Protein AF-A0A317JUJ4-F1 (afdb_monomer_lite)

Organism: NCBI:txid1450148

Sequence (110 aa):
MSGAADARNEGHGLVGVADAGAFLARLVRLDPAAVVRLRPVPGAGRTALWARLPWGVLVVRTVAGEAPGDVTVAAAELLAELEADGGALPRRRDDRWRWPLPPVSSRAVE

Radius of gyration: 14.42 Å; chains: 1; bounding box: 56×32×26 Å

Foldseek 3Di:
DDDPPDPPWDFQFFPQLVQLLVVLVVQCVQPVQWKWWWAFDPPPQKTWTWTAGPVGDIDIDIGHTGGPHGFMDRSNVVNVCSVVVHGTDHDTDVVPDDDDDDDPDDDDDD

Structure (mmCIF, N/CA/C/O backbone):
data_AF-A0A317JUJ4-F1
#
_entry.id   AF-A0A317JUJ4-F1
#
loop_
_atom_site.group_PDB
_atom_site.id
_atom_site.type_symbol
_atom_site.label_atom_id
_atom_site.label_alt_id
_atom_site.label_comp_id
_atom_site.label_asym_id
_atom_site.label_entity_id
_atom_site.label_seq_id
_atom_site.pdbx_PDB_ins_code
_atom_site.Cartn_x
_atom_site.Cartn_y
_atom_site.Cartn_z
_atom_site.occupancy
_atom_site.B_iso_or_equiv
_atom_site.auth_seq_id
_atom_site.auth_comp_id
_atom_site.auth_asym_id
_atom_site.auth_atom_id
_atom_site.pdbx_PDB_model_num
ATOM 1 N N . MET A 1 1 ? 32.773 -15.867 1.753 1.00 45.84 1 MET A N 1
ATOM 2 C CA . MET A 1 1 ? 32.157 -14.943 2.731 1.00 45.84 1 MET A CA 1
ATOM 3 C C . MET A 1 1 ? 32.325 -13.509 2.249 1.00 45.84 1 MET A C 1
ATOM 5 O O . MET A 1 1 ? 33.306 -12.871 2.594 1.00 45.84 1 MET A O 1
ATOM 9 N N . SER A 1 2 ? 31.408 -13.021 1.415 1.00 49.66 2 SER A N 1
ATOM 10 C CA . SER A 1 2 ? 31.160 -11.586 1.228 1.00 49.66 2 SER A CA 1
ATOM 11 C C . SER A 1 2 ? 29.847 -11.450 0.463 1.00 49.66 2 SER A C 1
ATOM 13 O O . SER A 1 2 ? 29.731 -11.960 -0.645 1.00 49.66 2 SER A O 1
ATOM 15 N N . GLY A 1 3 ? 28.836 -10.868 1.100 1.00 33.88 3 GLY A N 1
ATOM 16 C CA . GLY A 1 3 ? 27.489 -10.718 0.542 1.00 33.88 3 GLY A CA 1
ATOM 17 C C . GLY A 1 3 ? 26.580 -9.883 1.443 1.00 33.88 3 GLY A C 1
ATOM 18 O O . GLY A 1 3 ? 25.386 -10.127 1.516 1.00 33.88 3 GLY A O 1
ATOM 19 N N . ALA A 1 4 ? 27.151 -8.932 2.189 1.00 40.59 4 ALA A N 1
ATOM 20 C CA . ALA A 1 4 ? 26.429 -8.091 3.149 1.00 40.59 4 ALA A CA 1
ATOM 21 C C . ALA A 1 4 ? 26.149 -6.672 2.606 1.00 40.59 4 ALA A C 1
ATOM 23 O O . ALA A 1 4 ? 26.033 -5.722 3.384 1.00 40.59 4 ALA A O 1
ATOM 24 N N . ALA A 1 5 ? 26.078 -6.511 1.279 1.00 41.78 5 ALA A N 1
ATOM 25 C CA . ALA A 1 5 ? 26.057 -5.197 0.632 1.00 41.78 5 ALA A CA 1
ATOM 26 C C . ALA A 1 5 ? 24.829 -4.877 -0.246 1.00 41.78 5 ALA A C 1
ATOM 28 O O . ALA A 1 5 ? 24.815 -3.781 -0.786 1.00 41.78 5 ALA A O 1
ATOM 29 N N . ASP A 1 6 ? 23.792 -5.725 -0.332 1.00 40.12 6 ASP A N 1
ATOM 30 C CA . ASP A 1 6 ? 22.660 -5.468 -1.259 1.00 40.12 6 ASP A CA 1
ATOM 31 C C . ASP A 1 6 ? 21.295 -5.202 -0.591 1.00 40.12 6 ASP A C 1
ATOM 33 O O . ASP A 1 6 ? 20.339 -4.781 -1.223 1.00 40.12 6 ASP A O 1
ATOM 37 N N . ALA A 1 7 ? 21.182 -5.352 0.732 1.00 43.62 7 ALA A N 1
ATOM 38 C CA . ALA A 1 7 ? 19.897 -5.204 1.429 1.00 43.62 7 ALA A CA 1
ATOM 39 C C . ALA A 1 7 ? 19.472 -3.741 1.704 1.00 43.62 7 ALA A C 1
ATOM 41 O O . ALA A 1 7 ? 18.546 -3.514 2.485 1.00 43.62 7 ALA A O 1
ATOM 42 N N . ARG A 1 8 ? 20.184 -2.733 1.173 1.00 47.12 8 ARG A N 1
ATOM 43 C CA . ARG A 1 8 ? 20.107 -1.348 1.684 1.00 47.12 8 ARG A CA 1
ATOM 44 C C . ARG A 1 8 ? 19.328 -0.337 0.849 1.00 47.12 8 ARG A C 1
ATOM 46 O O . ARG A 1 8 ? 19.128 0.752 1.375 1.00 47.12 8 ARG A O 1
ATOM 53 N N . ASN A 1 9 ? 18.850 -0.649 -0.357 1.00 53.66 9 ASN A N 1
ATOM 54 C CA . ASN A 1 9 ? 17.864 0.217 -1.021 1.00 53.66 9 ASN A CA 1
ATOM 55 C C . ASN A 1 9 ? 17.189 -0.459 -2.226 1.00 53.66 9 ASN A C 1
ATOM 57 O O . ASN A 1 9 ? 17.302 0.006 -3.357 1.00 53.66 9 ASN A O 1
ATOM 61 N N . GLU A 1 10 ? 16.501 -1.578 -2.012 1.00 73.44 10 GLU A N 1
ATOM 62 C CA . GLU A 1 10 ? 15.560 -2.042 -3.033 1.00 73.44 10 GLU A CA 1
ATOM 63 C C . GLU A 1 10 ? 14.422 -1.020 -3.109 1.00 73.44 10 GLU A C 1
ATOM 65 O O . GLU A 1 10 ? 13.770 -0.742 -2.103 1.00 73.44 10 GLU A O 1
ATOM 70 N N . GLY A 1 11 ? 14.229 -0.409 -4.278 1.00 91.62 11 GLY A N 1
ATOM 71 C CA . GLY A 1 11 ? 13.171 0.572 -4.485 1.00 91.62 11 GLY A CA 1
ATOM 72 C C . GLY A 1 11 ? 11.772 -0.028 -4.340 1.00 91.62 11 GLY A C 1
ATOM 73 O O . GLY A 1 11 ? 11.595 -1.245 -4.319 1.00 91.62 11 GLY A O 1
ATOM 74 N N . HIS A 1 12 ? 10.740 0.812 -4.268 1.00 96.38 12 HIS A N 1
ATOM 75 C CA . HIS A 1 12 ? 9.365 0.323 -4.097 1.00 96.38 12 HIS A CA 1
ATOM 76 C C . HIS A 1 12 ? 8.821 -0.432 -5.331 1.00 96.38 12 HIS A C 1
ATOM 78 O O . HIS A 1 12 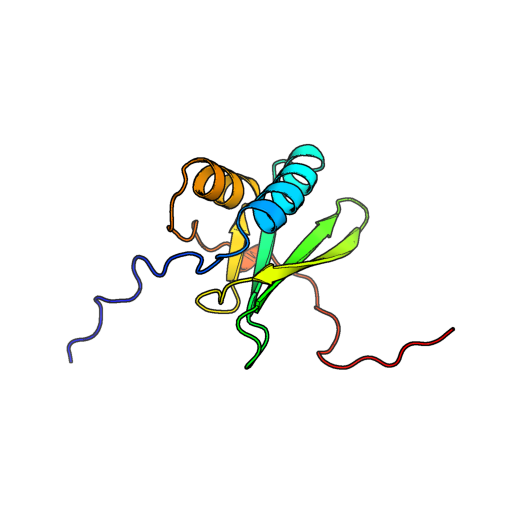? 7.810 -1.125 -5.218 1.00 96.38 12 HIS A O 1
ATOM 84 N N . GLY A 1 13 ? 9.453 -0.293 -6.505 1.00 96.62 13 GLY A N 1
ATOM 85 C CA . GLY A 1 13 ? 9.161 -1.074 -7.720 1.00 96.62 13 GLY A CA 1
ATOM 86 C C . GLY A 1 13 ? 7.812 -0.784 -8.395 1.00 96.62 13 GLY A C 1
ATOM 87 O O . GLY A 1 13 ? 7.423 -1.464 -9.343 1.00 96.62 13 GLY A O 1
ATOM 88 N N . LEU A 1 14 ? 7.083 0.232 -7.928 1.00 97.81 14 LEU A N 1
ATOM 89 C CA . LEU A 1 14 ? 5.776 0.620 -8.466 1.00 97.81 14 LEU A CA 1
ATOM 90 C C . LEU A 1 14 ? 5.963 1.503 -9.700 1.00 97.81 14 LEU A C 1
ATOM 92 O O . LEU A 1 14 ? 6.669 2.502 -9.646 1.00 97.81 14 LEU A O 1
ATOM 96 N N . VAL A 1 15 ? 5.270 1.166 -10.784 1.00 97.31 15 VAL A N 1
ATOM 97 C CA . VAL A 1 15 ? 5.254 1.948 -12.034 1.00 97.31 15 VAL A CA 1
ATOM 98 C C . VAL A 1 15 ? 3.893 2.626 -12.230 1.00 97.31 15 VAL A C 1
ATOM 100 O O . VAL A 1 15 ? 3.779 3.660 -12.880 1.00 97.31 15 VAL A O 1
ATOM 103 N N . GLY A 1 16 ? 2.833 2.088 -11.614 1.00 96.31 16 GLY A N 1
ATOM 104 C CA . GLY A 1 16 ? 1.497 2.689 -11.587 1.00 96.31 16 GLY A CA 1
ATOM 105 C C . GLY A 1 16 ? 1.372 3.828 -10.572 1.00 96.31 16 GLY A C 1
ATOM 106 O O . GLY A 1 16 ? 0.492 3.762 -9.714 1.00 96.31 16 GLY A O 1
ATOM 107 N N . VAL A 1 17 ? 2.250 4.835 -10.653 1.00 97.00 17 VAL A N 1
ATOM 108 C CA . VAL A 1 17 ? 2.404 5.915 -9.656 1.00 97.00 17 VAL A CA 1
ATOM 109 C C . VAL A 1 17 ? 1.101 6.680 -9.428 1.00 97.00 17 VAL A C 1
ATOM 111 O O . VAL A 1 17 ? 0.696 6.848 -8.284 1.00 97.00 17 VAL A O 1
ATOM 114 N N . ALA A 1 18 ? 0.384 7.063 -10.490 1.00 97.69 18 ALA A N 1
ATOM 115 C CA . ALA A 1 18 ? -0.875 7.803 -10.361 1.00 97.69 18 ALA A CA 1
ATOM 116 C C . ALA A 1 18 ? -1.950 7.017 -9.581 1.00 97.69 18 ALA A C 1
ATOM 118 O O . ALA A 1 18 ? -2.592 7.550 -8.675 1.00 97.69 18 ALA A O 1
ATOM 119 N N . ASP A 1 19 ? -2.112 5.727 -9.888 1.00 98.12 19 ASP A N 1
ATOM 120 C CA . ASP A 1 19 ? -3.062 4.848 -9.200 1.00 98.12 19 ASP A CA 1
ATOM 121 C C . ASP A 1 19 ? -2.658 4.608 -7.738 1.00 98.12 19 ASP A C 1
ATOM 123 O O . ASP A 1 19 ? -3.508 4.632 -6.842 1.00 98.12 19 ASP A O 1
ATOM 127 N N . ALA A 1 20 ? -1.364 4.371 -7.497 1.00 98.50 20 ALA A N 1
ATOM 128 C CA . ALA A 1 20 ? -0.819 4.151 -6.163 1.00 98.50 20 ALA A CA 1
ATOM 129 C C . ALA A 1 20 ? -0.946 5.414 -5.300 1.00 98.50 20 ALA A C 1
ATOM 131 O O . ALA A 1 20 ? -1.513 5.348 -4.211 1.00 98.50 20 ALA A O 1
ATOM 132 N N . GLY A 1 21 ? -0.516 6.569 -5.810 1.00 98.62 21 GLY A N 1
ATOM 133 C CA . GLY A 1 21 ? -0.613 7.860 -5.134 1.00 98.62 21 GLY A CA 1
ATOM 134 C C . GLY A 1 21 ? -2.056 8.216 -4.794 1.00 98.62 21 GLY A C 1
ATOM 135 O O . GLY A 1 21 ? -2.364 8.536 -3.648 1.00 98.62 21 GLY A O 1
ATOM 136 N N . ALA A 1 22 ? -2.992 8.037 -5.731 1.00 98.75 22 ALA A N 1
ATOM 137 C CA . ALA A 1 22 ? -4.401 8.307 -5.467 1.00 98.75 22 ALA A CA 1
ATOM 138 C C . ALA A 1 22 ? -4.982 7.386 -4.371 1.00 98.75 22 ALA A C 1
ATOM 140 O O . ALA A 1 22 ? -5.831 7.812 -3.580 1.00 98.75 22 ALA A O 1
ATOM 141 N N . PHE A 1 23 ? -4.571 6.117 -4.313 1.00 98.75 23 PHE A N 1
ATOM 142 C CA . PHE A 1 23 ? -4.972 5.199 -3.243 1.00 98.75 23 PHE A CA 1
ATOM 143 C C . PHE A 1 23 ? -4.371 5.612 -1.891 1.00 98.75 23 PHE A C 1
ATOM 145 O O . PHE A 1 23 ? -5.109 5.756 -0.914 1.00 98.75 23 PHE A O 1
ATOM 152 N N . LEU A 1 24 ? -3.065 5.877 -1.844 1.00 98.81 24 LEU A N 1
ATOM 153 C CA . LEU A 1 24 ? -2.347 6.262 -0.627 1.00 98.81 24 LEU A CA 1
ATOM 154 C C . LEU A 1 24 ? -2.834 7.603 -0.069 1.00 98.81 24 LEU A C 1
ATOM 156 O O . LEU A 1 24 ? -3.097 7.693 1.125 1.00 98.81 24 LEU A O 1
ATOM 160 N N . ALA A 1 25 ? -3.073 8.604 -0.917 1.00 98.75 25 ALA A N 1
ATOM 161 C CA . ALA A 1 25 ? -3.626 9.895 -0.506 1.00 98.75 25 ALA A CA 1
ATOM 162 C C . ALA A 1 25 ? -4.993 9.750 0.183 1.00 98.75 25 ALA A C 1
ATOM 164 O O . ALA A 1 25 ? -5.290 10.444 1.157 1.00 98.75 25 ALA A O 1
ATOM 165 N N . ARG A 1 26 ? -5.834 8.813 -0.280 1.00 98.56 26 ARG A N 1
ATOM 166 C CA . ARG A 1 26 ? -7.115 8.509 0.379 1.00 98.56 26 ARG A CA 1
ATOM 167 C C . ARG A 1 26 ? -6.915 7.831 1.731 1.00 98.56 26 ARG A C 1
ATOM 169 O O . ARG A 1 26 ? -7.636 8.176 2.663 1.00 98.56 26 ARG A O 1
ATOM 176 N N . LEU A 1 27 ? -5.957 6.908 1.843 1.00 98.38 27 LEU A N 1
ATOM 177 C CA . LEU A 1 27 ? -5.625 6.265 3.118 1.00 98.38 27 LEU A CA 1
ATOM 178 C C . LEU A 1 27 ? -5.098 7.280 4.134 1.00 98.38 27 LEU A C 1
ATOM 180 O O . LEU A 1 27 ? -5.638 7.356 5.229 1.00 98.38 27 LEU A O 1
ATOM 184 N N . VAL A 1 28 ? -4.114 8.096 3.751 1.00 98.50 28 VAL A N 1
ATOM 185 C CA . VAL A 1 28 ? -3.475 9.095 4.623 1.00 98.50 28 VAL A CA 1
ATOM 186 C C . VAL A 1 28 ? -4.473 10.151 5.091 1.00 98.50 28 VAL A C 1
ATOM 188 O O . VAL A 1 28 ? -4.455 10.546 6.253 1.00 98.50 28 VAL A O 1
ATOM 191 N N . ARG A 1 29 ? -5.391 10.580 4.214 1.00 98.25 29 ARG A N 1
ATOM 192 C CA . ARG A 1 29 ? -6.463 11.511 4.591 1.00 98.25 29 ARG A CA 1
ATOM 193 C C . ARG A 1 29 ? -7.445 10.911 5.599 1.00 98.25 29 ARG A C 1
ATOM 195 O O . ARG A 1 29 ? -8.053 11.659 6.357 1.00 98.25 29 ARG A O 1
ATOM 202 N N . LEU A 1 30 ? -7.641 9.594 5.575 1.00 97.44 30 LEU A N 1
ATOM 203 C CA . LEU A 1 30 ? -8.520 8.904 6.514 1.00 97.44 30 LEU A CA 1
ATOM 204 C C . LEU A 1 30 ? -7.822 8.614 7.849 1.00 97.44 30 LEU A C 1
ATOM 206 O O . LEU A 1 30 ? -8.426 8.773 8.905 1.00 97.44 30 LEU A O 1
ATOM 210 N N . ASP A 1 31 ? -6.570 8.171 7.781 1.00 97.00 31 ASP A N 1
ATOM 211 C CA . ASP A 1 31 ? -5.714 7.853 8.916 1.00 97.00 31 ASP A CA 1
ATOM 212 C C . ASP A 1 31 ? -4.247 8.162 8.552 1.00 97.00 31 ASP A C 1
ATOM 214 O O . ASP A 1 31 ? -3.619 7.402 7.805 1.00 97.00 31 ASP A O 1
ATOM 218 N N . PRO A 1 32 ? -3.663 9.247 9.096 1.00 96.69 32 PRO A N 1
ATOM 219 C CA . PRO A 1 32 ? -2.264 9.597 8.853 1.00 96.69 32 PRO A CA 1
ATOM 220 C C . PRO A 1 32 ? -1.262 8.535 9.329 1.00 96.69 32 PRO A C 1
ATOM 222 O O . PRO A 1 32 ? -0.126 8.508 8.855 1.00 96.69 32 PRO A O 1
ATOM 225 N N . ALA A 1 33 ? -1.659 7.660 10.259 1.00 96.19 33 ALA A N 1
ATOM 226 C CA . ALA A 1 33 ? -0.828 6.575 10.774 1.00 96.19 33 ALA A CA 1
ATOM 227 C C . ALA A 1 33 ? -0.995 5.259 9.992 1.00 96.19 33 ALA A C 1
ATOM 229 O O . ALA A 1 33 ? -0.366 4.256 10.356 1.00 96.19 33 ALA A O 1
ATOM 230 N N . ALA A 1 34 ? -1.805 5.249 8.926 1.00 97.31 34 ALA A N 1
ATOM 231 C CA . ALA A 1 34 ? -2.075 4.057 8.137 1.00 97.31 34 ALA A CA 1
ATOM 232 C C . ALA A 1 34 ? -0.786 3.416 7.602 1.00 97.31 34 ALA A C 1
ATOM 234 O O . ALA A 1 34 ? 0.127 4.078 7.096 1.00 97.31 34 ALA A O 1
ATOM 235 N N . VAL A 1 35 ? -0.743 2.088 7.668 1.00 98.19 35 VAL A N 1
ATOM 236 C CA . VAL A 1 35 ? 0.265 1.275 6.988 1.00 98.19 35 VAL A CA 1
ATOM 237 C C . VAL A 1 35 ? -0.327 0.650 5.734 1.00 98.19 35 VAL A C 1
ATOM 239 O O . VAL A 1 35 ? -1.516 0.325 5.686 1.00 98.19 35 VAL A O 1
ATOM 242 N N . VAL A 1 36 ? 0.520 0.459 4.729 1.00 98.31 36 VAL A N 1
ATOM 243 C CA . VAL A 1 36 ? 0.179 -0.233 3.488 1.00 98.31 36 VAL A CA 1
ATOM 244 C C . VAL A 1 36 ? 1.128 -1.408 3.305 1.00 98.31 36 VAL A C 1
ATOM 246 O O . VAL A 1 36 ? 2.341 -1.270 3.459 1.00 98.31 36 VAL A O 1
ATOM 249 N N . ARG A 1 37 ? 0.566 -2.575 2.999 1.00 98.25 37 ARG A N 1
ATOM 250 C CA . ARG A 1 37 ? 1.313 -3.792 2.691 1.00 98.25 37 ARG A CA 1
ATOM 251 C C . ARG A 1 37 ? 1.341 -3.997 1.183 1.00 98.25 37 ARG A C 1
ATOM 253 O O . ARG A 1 37 ? 0.295 -4.173 0.560 1.00 98.25 37 ARG A O 1
ATOM 260 N N . LEU A 1 38 ? 2.532 -3.950 0.609 1.00 98.00 38 LEU A N 1
ATOM 261 C CA . LEU A 1 38 ? 2.813 -4.230 -0.790 1.00 98.00 38 LEU A CA 1
ATOM 262 C C . LEU A 1 38 ? 3.011 -5.735 -0.919 1.00 98.00 38 LEU A C 1
ATOM 264 O O . LEU A 1 38 ? 3.828 -6.313 -0.208 1.00 98.00 38 LEU A O 1
ATOM 268 N N . ARG A 1 39 ? 2.269 -6.370 -1.823 1.00 96.44 39 ARG A N 1
ATOM 269 C CA . ARG A 1 39 ? 2.424 -7.793 -2.124 1.00 96.44 39 ARG A CA 1
ATOM 270 C C . ARG A 1 39 ? 2.479 -8.004 -3.638 1.00 96.44 39 ARG A C 1
ATOM 272 O O . ARG A 1 39 ? 1.467 -7.749 -4.299 1.00 96.44 39 ARG A O 1
ATOM 279 N N . PRO A 1 40 ? 3.610 -8.468 -4.195 1.00 96.12 40 PRO A N 1
ATOM 280 C CA . PRO A 1 40 ? 3.705 -8.831 -5.602 1.00 96.12 40 PRO A CA 1
ATOM 281 C C . PRO A 1 40 ? 2.644 -9.862 -5.984 1.00 96.12 40 PRO A C 1
ATOM 283 O O . PRO A 1 40 ? 2.341 -10.779 -5.213 1.00 96.12 40 PRO A O 1
ATOM 286 N N . VAL A 1 41 ? 2.074 -9.705 -7.175 1.00 94.62 41 VAL A N 1
ATOM 287 C CA . VAL A 1 41 ? 1.182 -10.688 -7.790 1.00 94.62 41 VAL A CA 1
ATOM 288 C C . VAL A 1 41 ? 2.038 -11.559 -8.717 1.00 94.62 41 VAL A C 1
ATOM 290 O O . VAL A 1 41 ? 2.505 -11.049 -9.740 1.00 94.62 41 VAL A O 1
ATOM 293 N N . PRO A 1 42 ? 2.269 -12.844 -8.381 1.00 91.00 42 PRO A N 1
ATOM 294 C CA . PRO A 1 42 ? 3.208 -13.691 -9.113 1.00 91.00 42 PRO A CA 1
ATOM 295 C C . PRO A 1 42 ? 2.925 -13.735 -10.618 1.00 91.00 42 PRO A C 1
ATOM 297 O O . PRO A 1 42 ? 1.798 -14.004 -11.033 1.00 91.00 42 PRO A O 1
ATOM 300 N N . GLY A 1 43 ? 3.953 -13.461 -11.427 1.00 91.44 43 GLY A N 1
ATOM 301 C CA . GLY A 1 43 ? 3.889 -13.530 -12.892 1.00 91.44 43 GLY A CA 1
ATOM 302 C C . GLY A 1 43 ? 3.056 -12.437 -13.571 1.00 91.44 43 GLY A C 1
ATOM 303 O O . GLY A 1 43 ? 2.890 -12.485 -14.786 1.00 91.44 43 GLY A O 1
ATOM 304 N N . ALA A 1 44 ? 2.530 -11.460 -12.824 1.00 93.69 44 ALA A N 1
ATOM 305 C CA . ALA A 1 44 ? 1.641 -10.438 -13.377 1.00 93.69 44 ALA A CA 1
ATOM 306 C C . ALA A 1 44 ? 2.314 -9.074 -13.609 1.00 93.69 44 ALA A C 1
ATOM 308 O O . ALA A 1 44 ? 1.711 -8.219 -14.255 1.00 93.69 44 ALA A O 1
ATOM 309 N N . GLY A 1 45 ? 3.510 -8.822 -13.058 1.00 96.31 45 GLY A N 1
ATOM 310 C CA . GLY A 1 45 ? 4.123 -7.483 -13.080 1.00 96.31 45 GLY A CA 1
ATOM 311 C C . GLY A 1 45 ? 3.258 -6.429 -12.369 1.00 96.31 45 GLY A C 1
ATOM 312 O O . GLY A 1 45 ? 3.181 -5.266 -12.779 1.00 96.31 45 GLY A O 1
ATOM 313 N N . ARG A 1 46 ? 2.521 -6.864 -11.341 1.00 97.69 46 ARG A N 1
ATOM 314 C CA . ARG A 1 46 ? 1.593 -6.048 -10.553 1.00 97.69 46 ARG A CA 1
ATOM 315 C C . ARG A 1 46 ? 1.880 -6.223 -9.070 1.00 97.69 46 ARG A C 1
ATOM 317 O O . ARG A 1 46 ? 2.288 -7.295 -8.631 1.00 97.69 46 ARG A O 1
ATOM 324 N N . THR A 1 47 ? 1.526 -5.210 -8.291 1.00 98.12 47 THR A N 1
ATOM 325 C CA . THR A 1 47 ? 1.585 -5.244 -6.828 1.00 98.12 47 THR A CA 1
ATOM 326 C C . THR A 1 47 ? 0.209 -4.935 -6.261 1.00 98.12 47 THR A C 1
ATOM 328 O O . THR A 1 47 ? -0.425 -3.950 -6.643 1.00 98.12 47 THR A O 1
ATOM 331 N N . ALA A 1 48 ? -0.264 -5.775 -5.345 1.00 97.69 48 ALA A N 1
ATOM 332 C CA . ALA A 1 48 ? -1.451 -5.510 -4.547 1.00 97.69 48 ALA A CA 1
ATOM 333 C C . ALA A 1 48 ? -1.070 -4.666 -3.323 1.00 97.69 48 ALA A C 1
ATOM 335 O O . ALA A 1 48 ? -0.231 -5.075 -2.521 1.00 97.69 48 ALA A O 1
ATOM 336 N N . LEU A 1 49 ? -1.696 -3.499 -3.184 1.00 98.38 49 LEU A N 1
ATOM 337 C CA . LEU A 1 49 ? -1.558 -2.601 -2.042 1.00 98.38 49 LEU A CA 1
ATOM 338 C C . LEU A 1 49 ? -2.707 -2.859 -1.072 1.00 98.38 49 LEU A C 1
ATOM 340 O O . LEU A 1 49 ? -3.852 -2.515 -1.368 1.00 98.38 49 LEU A O 1
ATOM 344 N N . TRP A 1 50 ? -2.407 -3.469 0.068 1.00 98.12 50 TRP A N 1
ATOM 345 C CA . TRP A 1 50 ? -3.379 -3.802 1.104 1.00 98.12 50 TRP A CA 1
ATOM 346 C C . TRP A 1 50 ? -3.333 -2.789 2.239 1.00 98.12 50 TRP A C 1
ATOM 348 O O . TRP A 1 50 ? -2.260 -2.446 2.732 1.00 98.12 50 TRP A O 1
ATOM 358 N N . ALA A 1 51 ? -4.500 -2.360 2.705 1.00 97.69 51 ALA A N 1
ATOM 359 C CA . ALA A 1 51 ? -4.626 -1.534 3.898 1.00 97.69 51 ALA A CA 1
ATOM 360 C C . ALA A 1 51 ? -5.863 -1.935 4.697 1.00 97.69 51 ALA A C 1
ATOM 362 O O . ALA A 1 51 ? -6.841 -2.441 4.145 1.00 97.69 51 ALA A O 1
ATOM 363 N N . ARG A 1 52 ? -5.833 -1.691 6.006 1.00 95.69 52 ARG A N 1
ATOM 364 C CA . ARG A 1 52 ? -7.005 -1.839 6.869 1.00 95.69 52 ARG A CA 1
ATOM 365 C C . ARG A 1 52 ? -7.466 -0.460 7.312 1.00 95.69 52 ARG A C 1
ATOM 367 O O . ARG A 1 52 ? -6.668 0.317 7.822 1.00 95.69 52 ARG A O 1
ATOM 374 N N . LEU A 1 53 ? -8.749 -0.184 7.140 1.00 94.31 53 LEU A N 1
ATOM 375 C CA . LEU A 1 53 ? -9.367 1.061 7.579 1.00 94.31 53 LEU A CA 1
ATOM 376 C C . LEU A 1 53 ? -9.611 1.039 9.103 1.00 94.31 53 LEU A C 1
ATOM 378 O O . LEU A 1 53 ? -9.691 -0.052 9.685 1.00 94.31 53 LEU A O 1
ATOM 382 N N . PRO A 1 54 ? -9.795 2.205 9.755 1.00 91.94 54 PRO A N 1
ATOM 383 C CA . PRO A 1 54 ? -9.970 2.291 11.211 1.00 91.94 54 PRO A CA 1
ATOM 384 C C . PRO A 1 54 ? -11.139 1.464 11.767 1.00 91.94 54 PRO A C 1
ATOM 386 O O . PRO A 1 54 ? -11.055 0.921 12.864 1.00 91.94 54 PRO A O 1
ATOM 389 N N . TRP A 1 55 ? -12.208 1.290 10.987 1.00 93.19 55 TRP A N 1
ATOM 390 C CA . TRP A 1 55 ? -13.378 0.470 11.342 1.00 93.19 55 TRP A CA 1
ATOM 391 C C . TRP A 1 55 ? -13.249 -1.008 10.944 1.00 93.19 55 TRP A C 1
ATOM 393 O O . TRP A 1 55 ? -14.219 -1.760 10.965 1.00 93.19 55 TRP A O 1
ATOM 403 N N . GLY A 1 56 ? -12.054 -1.454 10.567 1.00 91.00 56 GLY A N 1
ATOM 404 C CA . GLY A 1 56 ? -11.744 -2.869 10.414 1.00 91.00 56 GLY A CA 1
ATOM 405 C C . GLY A 1 56 ? -11.989 -3.489 9.042 1.00 91.00 56 GLY A C 1
ATOM 406 O O . GLY A 1 56 ? -11.817 -4.698 8.891 1.00 91.00 56 GLY A O 1
ATOM 407 N N . VAL A 1 57 ? -12.320 -2.677 8.040 1.00 93.88 57 VAL A N 1
ATOM 408 C CA . VAL A 1 57 ? -12.457 -3.117 6.645 1.00 93.88 57 VAL A CA 1
ATOM 409 C C . VAL A 1 57 ? -11.084 -3.250 5.995 1.00 93.88 57 VAL A C 1
ATOM 411 O O . VAL A 1 57 ? -10.240 -2.367 6.130 1.00 93.88 57 VAL A O 1
ATOM 414 N N . LEU A 1 58 ? -10.869 -4.351 5.276 1.00 94.88 58 LEU A N 1
ATOM 415 C CA . LEU A 1 58 ? -9.685 -4.563 4.451 1.00 94.88 58 LEU A CA 1
ATOM 416 C C . LEU A 1 58 ? -9.958 -4.051 3.032 1.00 94.88 58 LEU A C 1
ATOM 418 O O . LEU A 1 58 ? -10.958 -4.423 2.422 1.00 94.88 58 LEU A O 1
ATOM 422 N N . VAL A 1 59 ? -9.065 -3.216 2.511 1.00 96.25 59 VAL A N 1
ATOM 423 C CA . VAL A 1 59 ? -9.129 -2.686 1.146 1.00 96.25 59 VAL A CA 1
ATOM 424 C C . VAL A 1 59 ? -7.874 -3.064 0.376 1.00 96.25 59 VAL A C 1
ATOM 426 O O . VAL A 1 59 ? -6.791 -3.190 0.954 1.00 96.25 59 VAL A O 1
ATOM 429 N N . VAL A 1 60 ? -8.025 -3.230 -0.936 1.00 96.88 60 VAL A N 1
ATOM 430 C CA . VAL A 1 60 ? -6.922 -3.543 -1.841 1.00 96.88 60 VAL A CA 1
ATOM 431 C C . VAL A 1 60 ? -7.003 -2.718 -3.114 1.00 96.88 60 VAL A C 1
ATOM 433 O O . VAL A 1 60 ? -8.082 -2.530 -3.679 1.00 96.88 60 VAL A O 1
ATOM 436 N N . ARG A 1 61 ? -5.846 -2.268 -3.599 1.00 98.06 61 ARG A N 1
ATOM 437 C CA . ARG A 1 61 ? -5.690 -1.768 -4.966 1.00 98.06 61 ARG A CA 1
ATOM 438 C C . ARG A 1 61 ? -4.506 -2.451 -5.636 1.00 98.06 61 ARG A C 1
ATOM 440 O O . ARG A 1 61 ? -3.394 -2.392 -5.130 1.00 98.06 61 ARG A O 1
ATOM 447 N N . THR A 1 62 ? -4.731 -3.060 -6.796 1.00 97.75 62 THR A N 1
ATOM 448 C CA . THR A 1 62 ? -3.656 -3.662 -7.595 1.00 97.75 62 THR A CA 1
ATOM 449 C C . THR A 1 62 ? -3.132 -2.660 -8.615 1.00 97.75 62 THR A C 1
ATOM 451 O O . THR A 1 62 ? -3.881 -2.224 -9.491 1.00 97.75 62 THR A O 1
ATOM 454 N N . VAL A 1 63 ? -1.846 -2.329 -8.545 1.00 98.38 63 VAL A N 1
ATOM 455 C CA . VAL A 1 63 ? -1.171 -1.332 -9.399 1.00 98.38 63 VAL A CA 1
ATOM 456 C C . VAL A 1 63 ? -0.068 -1.971 -10.244 1.00 98.38 63 VAL A C 1
ATOM 458 O O . VAL A 1 63 ? 0.326 -3.108 -9.989 1.00 98.38 63 VAL A O 1
ATOM 461 N N . ALA A 1 64 ? 0.384 -1.268 -11.285 1.00 98.25 64 ALA A N 1
ATOM 462 C CA . ALA A 1 64 ? 1.499 -1.709 -12.124 1.00 98.25 64 ALA A CA 1
ATOM 463 C C . ALA A 1 64 ? 2.838 -1.611 -11.388 1.00 98.25 64 ALA A C 1
ATOM 465 O O . ALA A 1 64 ? 3.043 -0.679 -10.606 1.00 98.25 64 ALA A O 1
ATOM 466 N N . GLY A 1 65 ? 3.749 -2.533 -11.693 1.00 97.25 65 GLY A N 1
ATOM 467 C CA . GLY A 1 65 ? 5.060 -2.624 -11.062 1.00 97.25 65 GLY A CA 1
ATOM 468 C C . GLY A 1 65 ? 5.132 -3.737 -10.022 1.00 97.25 65 GLY A C 1
ATOM 469 O O . GLY A 1 65 ? 4.115 -4.164 -9.464 1.00 97.25 65 GLY A O 1
ATOM 470 N N . GLU A 1 66 ? 6.343 -4.218 -9.786 1.00 96.88 66 GLU A N 1
ATOM 471 C CA . GLU A 1 66 ? 6.642 -5.357 -8.929 1.00 96.88 66 GLU A CA 1
ATOM 472 C C . GLU A 1 66 ? 7.440 -4.880 -7.719 1.00 96.88 66 GLU A C 1
ATOM 474 O O . GLU A 1 66 ? 8.586 -4.453 -7.840 1.00 96.88 66 GLU A O 1
ATOM 479 N N . ALA A 1 67 ? 6.801 -4.906 -6.550 1.00 96.44 67 ALA A N 1
ATOM 480 C CA . ALA A 1 67 ? 7.470 -4.622 -5.292 1.00 96.44 67 ALA A CA 1
ATOM 481 C C . ALA A 1 67 ? 8.585 -5.653 -5.030 1.00 96.44 67 ALA A C 1
ATOM 483 O O . ALA A 1 67 ? 8.457 -6.808 -5.438 1.00 96.44 67 ALA A O 1
ATOM 484 N N . PRO A 1 68 ? 9.637 -5.286 -4.279 1.00 94.31 68 PRO A N 1
ATOM 485 C CA . PRO A 1 68 ? 10.776 -6.175 -4.018 1.00 94.31 68 PRO A CA 1
ATOM 486 C C . PRO A 1 68 ? 10.420 -7.406 -3.171 1.00 94.31 68 PRO A C 1
ATOM 488 O O . PRO A 1 68 ? 11.210 -8.329 -3.000 1.00 94.31 68 PRO A O 1
ATOM 491 N N . GLY A 1 69 ? 9.214 -7.431 -2.615 1.00 94.56 69 GLY A N 1
ATOM 492 C CA . GLY A 1 69 ? 8.685 -8.554 -1.873 1.00 94.56 69 GLY A CA 1
ATOM 493 C C . GLY A 1 69 ? 7.419 -8.165 -1.135 1.00 94.56 69 GLY A C 1
ATOM 494 O O . GLY A 1 69 ? 6.851 -7.093 -1.345 1.00 94.56 69 GLY A O 1
ATOM 495 N N . ASP A 1 70 ? 6.988 -9.057 -0.252 1.00 95.06 70 ASP A N 1
ATOM 496 C CA . ASP A 1 70 ? 5.918 -8.770 0.690 1.00 95.06 70 ASP A CA 1
ATOM 497 C C . ASP A 1 70 ? 6.450 -7.866 1.811 1.00 95.06 70 ASP A C 1
ATOM 499 O O . ASP A 1 70 ? 7.294 -8.289 2.605 1.00 95.06 70 ASP A O 1
ATOM 503 N N . VAL A 1 71 ? 6.017 -6.605 1.825 1.00 97.06 71 VAL A N 1
ATOM 504 C CA . VAL A 1 71 ? 6.548 -5.583 2.732 1.00 97.06 71 VAL A CA 1
ATOM 505 C C . VAL A 1 71 ? 5.473 -4.602 3.169 1.00 97.06 71 VAL A C 1
ATOM 507 O O . VAL A 1 71 ? 4.643 -4.162 2.378 1.00 97.06 71 VAL A O 1
ATOM 510 N N . THR A 1 72 ? 5.507 -4.215 4.436 1.00 98.19 72 THR A N 1
ATOM 511 C CA . THR A 1 72 ? 4.644 -3.181 5.003 1.00 98.19 72 THR A CA 1
ATOM 512 C C . THR A 1 72 ? 5.437 -1.907 5.248 1.00 98.19 72 THR A C 1
ATOM 514 O O . THR A 1 72 ? 6.513 -1.946 5.840 1.00 98.19 72 THR A O 1
ATOM 517 N N . VAL A 1 73 ? 4.892 -0.763 4.842 1.00 98.56 73 VAL A N 1
ATOM 518 C CA . VAL A 1 73 ? 5.478 0.570 5.058 1.00 98.56 73 VAL A CA 1
ATOM 519 C C . VAL A 1 73 ? 4.416 1.554 5.550 1.00 98.56 73 VAL A C 1
ATOM 521 O O . VAL A 1 73 ? 3.219 1.256 5.526 1.00 98.56 73 VAL A O 1
ATOM 524 N N . ALA A 1 74 ? 4.829 2.735 6.015 1.00 98.50 74 ALA A N 1
ATOM 525 C CA . ALA A 1 74 ? 3.879 3.813 6.279 1.00 98.50 74 ALA A CA 1
ATOM 526 C C . ALA A 1 74 ? 3.302 4.347 4.962 1.00 98.50 74 ALA A C 1
ATOM 528 O O . ALA A 1 74 ? 4.050 4.644 4.031 1.00 98.50 74 ALA A O 1
ATOM 529 N N . ALA A 1 75 ? 1.978 4.508 4.896 1.00 98.62 75 ALA A N 1
ATOM 530 C CA . ALA A 1 75 ? 1.317 5.010 3.694 1.00 98.62 75 ALA A CA 1
ATOM 531 C C . ALA A 1 75 ? 1.743 6.450 3.368 1.00 98.62 75 ALA A C 1
ATOM 533 O O . ALA A 1 75 ? 1.945 6.771 2.202 1.00 98.62 75 ALA A O 1
ATOM 534 N N . ALA A 1 76 ? 1.931 7.289 4.393 1.00 98.75 76 ALA A N 1
ATOM 535 C CA . ALA A 1 76 ? 2.372 8.674 4.231 1.00 98.75 76 ALA A CA 1
ATOM 536 C C . ALA A 1 76 ? 3.801 8.787 3.677 1.00 98.75 76 ALA A C 1
ATOM 538 O O . ALA A 1 76 ? 4.050 9.616 2.813 1.00 98.75 76 ALA A O 1
ATOM 539 N N . GLU A 1 77 ? 4.725 7.935 4.133 1.00 98.69 77 GLU A N 1
ATOM 540 C CA . GLU A 1 77 ? 6.109 7.942 3.639 1.00 98.69 77 GLU A CA 1
ATOM 541 C C . GLU A 1 77 ? 6.179 7.457 2.188 1.00 98.69 77 GLU A C 1
ATOM 543 O O . GLU A 1 77 ? 6.880 8.053 1.380 1.00 98.69 77 GLU A O 1
ATOM 548 N N . LEU A 1 78 ? 5.416 6.413 1.835 1.00 98.69 78 LEU A N 1
ATOM 549 C CA . LEU A 1 78 ? 5.359 5.949 0.448 1.00 98.69 78 LEU A CA 1
ATOM 550 C C . LEU A 1 78 ? 4.702 6.986 -0.466 1.00 98.69 78 LEU A C 1
ATOM 552 O O . LEU A 1 78 ? 5.165 7.181 -1.580 1.00 98.69 78 LEU A O 1
ATOM 556 N N . LEU A 1 79 ? 3.640 7.656 -0.007 1.00 98.81 79 LEU A N 1
ATOM 557 C CA . LEU A 1 79 ? 3.003 8.728 -0.770 1.00 98.81 79 LEU A CA 1
ATOM 558 C C . LEU A 1 79 ? 3.978 9.875 -1.043 1.00 98.81 79 LEU A C 1
ATOM 560 O O . LEU A 1 79 ? 4.096 10.281 -2.192 1.00 98.81 79 LEU A O 1
ATOM 564 N N . ALA A 1 80 ? 4.686 10.348 -0.014 1.00 98.62 80 ALA A N 1
ATOM 565 C CA . ALA A 1 80 ? 5.664 11.423 -0.157 1.00 98.62 80 ALA A CA 1
ATOM 566 C C . ALA A 1 80 ? 6.762 11.062 -1.165 1.00 98.62 80 ALA A C 1
ATOM 568 O O . ALA A 1 80 ? 7.165 11.902 -1.963 1.00 98.62 80 ALA A O 1
ATOM 569 N N . GLU A 1 81 ? 7.205 9.803 -1.164 1.00 98.38 81 GLU A N 1
ATOM 570 C CA . GLU A 1 81 ? 8.218 9.348 -2.110 1.00 98.38 81 GLU A CA 1
ATOM 571 C C . GLU A 1 81 ? 7.693 9.294 -3.550 1.00 98.38 81 GLU A C 1
ATOM 573 O O . GLU A 1 81 ? 8.376 9.743 -4.465 1.00 98.38 81 GLU A O 1
ATOM 578 N N . LEU A 1 82 ? 6.453 8.840 -3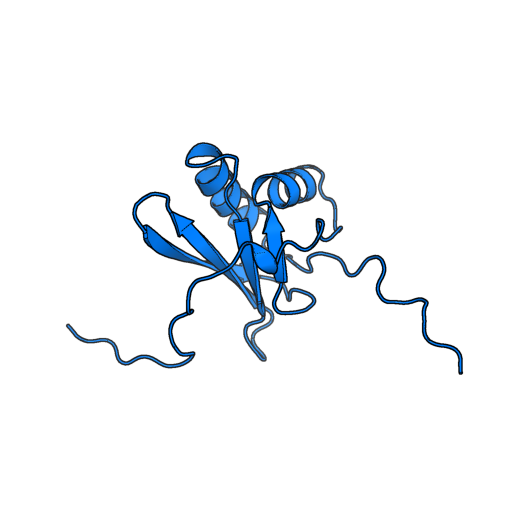.757 1.00 98.12 82 LEU A N 1
ATOM 579 C CA . LEU A 1 82 ? 5.814 8.873 -5.077 1.00 98.12 82 LEU A CA 1
ATOM 580 C C . LEU A 1 82 ? 5.577 10.304 -5.583 1.00 98.12 82 LEU A C 1
ATOM 582 O O . LEU A 1 82 ? 5.711 10.556 -6.775 1.00 98.12 82 LEU A O 1
ATOM 586 N N . GLU A 1 83 ? 5.209 11.235 -4.701 1.00 98.19 83 GLU A N 1
ATOM 587 C CA . GLU A 1 83 ? 5.004 12.652 -5.042 1.00 98.19 83 GLU A CA 1
ATOM 588 C C . GLU A 1 83 ? 6.316 13.376 -5.373 1.00 98.19 83 GLU A C 1
ATOM 590 O O . GLU A 1 83 ? 6.304 14.358 -6.113 1.00 98.19 83 GLU A O 1
ATOM 595 N N . ALA A 1 84 ? 7.441 12.886 -4.850 1.00 97.94 84 ALA A N 1
ATOM 596 C CA . ALA A 1 84 ? 8.778 13.379 -5.160 1.00 97.94 84 ALA A CA 1
ATOM 597 C C . ALA A 1 84 ? 9.388 12.739 -6.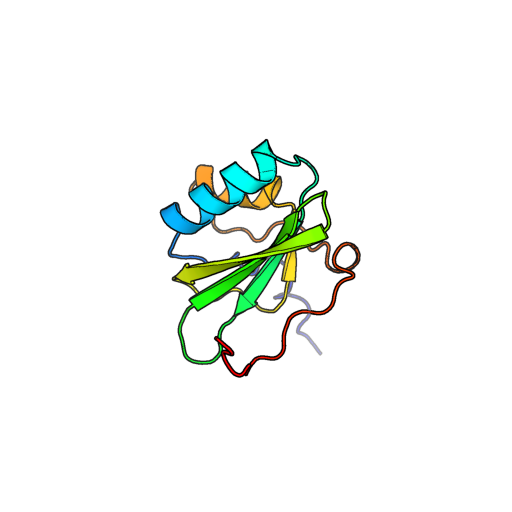424 1.00 97.94 84 ALA A C 1
ATOM 599 O O . ALA A 1 84 ? 10.572 12.952 -6.687 1.00 97.94 84 ALA A O 1
ATOM 600 N N . ASP A 1 85 ? 8.617 11.932 -7.170 1.00 96.62 85 ASP A N 1
ATOM 601 C CA . ASP A 1 85 ? 9.105 11.071 -8.260 1.00 96.62 85 ASP A CA 1
ATOM 602 C C . ASP A 1 85 ? 10.293 10.180 -7.828 1.00 96.62 85 ASP A C 1
ATOM 604 O O . ASP A 1 85 ? 11.167 9.810 -8.619 1.00 96.62 85 ASP A O 1
ATOM 608 N N . GLY A 1 86 ? 10.332 9.847 -6.537 1.00 95.88 86 GLY A N 1
ATOM 609 C CA . GLY A 1 86 ? 11.344 9.016 -5.917 1.00 95.88 86 GLY A CA 1
ATOM 610 C C . GLY A 1 86 ? 11.085 7.530 -6.138 1.00 95.88 86 GLY A C 1
ATOM 611 O O . GLY A 1 86 ? 9.993 7.099 -6.500 1.00 95.88 86 GLY A O 1
ATOM 612 N N . GLY A 1 87 ? 12.132 6.732 -5.934 1.00 95.69 87 GLY A N 1
ATOM 613 C CA . GLY A 1 87 ? 12.094 5.281 -6.114 1.00 95.69 87 GLY A CA 1
ATOM 614 C C . GLY A 1 87 ? 12.309 4.502 -4.824 1.00 95.69 87 GLY A C 1
ATOM 615 O O . GLY A 1 87 ? 12.236 3.272 -4.849 1.00 95.69 87 GLY A O 1
ATOM 616 N N . ALA A 1 88 ? 12.615 5.170 -3.708 1.00 97.06 88 ALA A N 1
ATOM 617 C CA . ALA A 1 88 ? 13.040 4.490 -2.493 1.00 97.06 88 ALA A CA 1
ATOM 618 C C . ALA A 1 88 ? 11.885 3.719 -1.843 1.00 97.06 88 ALA A C 1
ATOM 620 O O . ALA A 1 88 ? 10.734 4.152 -1.828 1.00 97.06 88 ALA A O 1
ATOM 621 N N . LEU A 1 89 ? 12.185 2.559 -1.265 1.00 97.44 89 LEU A N 1
ATOM 622 C CA . LEU A 1 89 ? 11.230 1.893 -0.391 1.00 97.44 89 LEU A CA 1
ATOM 623 C C . LEU A 1 89 ? 11.339 2.508 1.012 1.00 97.44 89 LEU A C 1
ATOM 625 O O . LEU A 1 89 ? 12.425 2.468 1.601 1.00 97.44 89 LEU A O 1
ATOM 629 N N . PRO A 1 90 ? 10.245 3.037 1.594 1.00 97.69 90 PRO A N 1
ATOM 630 C CA . PRO A 1 90 ? 10.284 3.525 2.965 1.00 97.69 90 PRO A CA 1
ATOM 631 C C . PRO A 1 90 ? 10.641 2.425 3.967 1.00 97.69 90 PRO A C 1
ATOM 633 O O . PRO A 1 90 ? 10.592 1.225 3.677 1.00 97.69 90 PRO A O 1
ATOM 636 N N . ARG A 1 91 ? 10.963 2.827 5.200 1.00 96.44 91 ARG A N 1
ATOM 637 C CA . ARG A 1 91 ? 11.356 1.886 6.255 1.00 96.44 91 ARG A CA 1
ATOM 638 C C . ARG A 1 91 ? 10.286 0.805 6.439 1.00 96.44 91 ARG A C 1
ATOM 640 O O . ARG A 1 91 ? 9.121 1.112 6.692 1.00 96.44 91 ARG A O 1
ATOM 647 N N . ARG A 1 92 ? 10.712 -0.462 6.429 1.00 97.00 92 ARG A N 1
ATOM 648 C CA . ARG A 1 92 ? 9.835 -1.606 6.716 1.00 97.00 92 ARG A CA 1
ATOM 649 C C . ARG A 1 92 ? 9.208 -1.495 8.114 1.00 97.00 92 ARG A C 1
ATOM 651 O O . ARG A 1 92 ? 9.870 -1.122 9.090 1.00 97.00 92 ARG A O 1
ATOM 658 N N . ARG A 1 93 ? 7.918 -1.813 8.197 1.00 97.00 93 ARG A N 1
ATOM 659 C CA . ARG A 1 93 ? 7.052 -1.795 9.390 1.00 97.00 93 ARG A CA 1
ATOM 660 C C . ARG A 1 93 ? 6.177 -3.053 9.432 1.00 97.00 93 ARG A C 1
ATOM 662 O O . ARG A 1 93 ? 4.985 -2.982 9.724 1.00 97.00 93 ARG A O 1
ATOM 669 N N . ASP A 1 94 ? 6.757 -4.203 9.091 1.00 95.75 94 ASP A N 1
ATOM 670 C CA . ASP A 1 94 ? 6.049 -5.491 9.002 1.00 95.75 94 ASP A CA 1
ATOM 671 C C . ASP A 1 94 ? 5.382 -5.888 10.330 1.00 95.75 94 ASP A C 1
ATOM 673 O O . ASP A 1 94 ? 4.295 -6.458 10.340 1.00 95.75 94 ASP A O 1
ATOM 677 N N . ASP A 1 95 ? 5.966 -5.474 11.458 1.00 94.56 95 ASP A N 1
ATOM 678 C CA . ASP A 1 95 ? 5.437 -5.634 12.819 1.00 94.56 95 ASP A CA 1
ATOM 679 C C . ASP A 1 95 ? 4.093 -4.919 13.061 1.00 94.56 95 ASP A C 1
ATOM 681 O O . ASP A 1 95 ? 3.342 -5.261 13.987 1.00 94.56 95 ASP A O 1
ATOM 685 N N . ARG A 1 96 ? 3.772 -3.916 12.235 1.00 94.00 96 ARG A N 1
ATOM 686 C CA . ARG A 1 96 ? 2.508 -3.170 12.295 1.00 94.00 96 ARG A CA 1
ATOM 687 C C . ARG A 1 96 ? 1.376 -3.870 11.558 1.00 94.00 96 ARG A C 1
ATOM 689 O O . ARG A 1 96 ? 0.213 -3.572 11.834 1.00 94.00 96 ARG A O 1
ATOM 696 N N . TRP A 1 97 ? 1.682 -4.811 10.668 1.00 92.75 97 TRP A N 1
ATOM 697 C CA . TRP A 1 97 ? 0.664 -5.613 10.009 1.00 92.75 97 TRP A CA 1
ATOM 698 C C . TRP A 1 97 ? 0.346 -6.851 10.841 1.00 92.75 97 TRP A C 1
ATOM 700 O O . TRP A 1 97 ? 1.182 -7.729 11.023 1.00 92.75 97 TRP A O 1
ATOM 710 N N . ARG A 1 98 ? -0.886 -6.956 11.339 1.00 87.25 98 ARG A N 1
ATOM 711 C CA . ARG A 1 98 ? -1.274 -8.072 12.218 1.00 87.25 98 ARG A CA 1
ATOM 712 C C . ARG A 1 98 ? -2.367 -8.970 11.649 1.00 87.25 98 ARG A C 1
ATOM 714 O O . ARG A 1 98 ? -2.676 -9.993 12.249 1.00 87.25 98 ARG A O 1
ATOM 721 N N . TRP A 1 99 ? -2.967 -8.608 10.513 1.00 85.88 99 TRP A N 1
ATOM 722 C CA . TRP A 1 99 ? -4.216 -9.225 10.056 1.00 85.88 99 TRP A CA 1
ATOM 723 C C . TRP A 1 99 ? -4.010 -10.209 8.906 1.00 85.88 99 TRP A C 1
ATOM 725 O O . TRP A 1 99 ? -3.178 -9.966 8.029 1.00 85.88 99 TRP A O 1
ATOM 735 N N . PRO A 1 100 ? -4.765 -11.318 8.870 1.00 87.62 100 PRO A N 1
ATOM 736 C CA . PRO A 1 100 ? -4.683 -12.248 7.758 1.00 87.62 100 PRO A CA 1
ATOM 737 C C . PRO A 1 100 ? -5.160 -11.567 6.474 1.00 87.62 100 PRO A C 1
ATOM 739 O O . PRO A 1 100 ? -6.110 -10.782 6.478 1.00 87.62 100 PRO A O 1
ATOM 742 N N . LEU A 1 101 ? -4.491 -11.881 5.369 1.00 89.19 101 LEU A N 1
ATOM 743 C CA . LEU A 1 101 ? -5.007 -11.570 4.044 1.00 89.19 101 LEU A CA 1
ATOM 744 C C . LEU A 1 101 ? -5.930 -12.704 3.584 1.00 89.19 101 LEU A C 1
ATOM 746 O O . LEU A 1 101 ? -5.690 -13.858 3.955 1.00 89.19 101 LEU A O 1
ATOM 750 N N . PRO A 1 102 ? -6.950 -12.406 2.758 1.00 86.12 102 PRO A N 1
ATOM 751 C CA . PRO A 1 102 ? -7.716 -13.433 2.074 1.00 86.12 102 PRO A CA 1
ATOM 752 C C . PRO A 1 102 ? -6.797 -14.403 1.314 1.00 86.12 102 PRO A C 1
ATOM 754 O O . PRO A 1 102 ? -5.708 -14.007 0.868 1.00 86.12 102 PRO A O 1
ATOM 757 N N . PRO A 1 103 ? -7.215 -15.668 1.143 1.00 83.25 103 PRO A N 1
ATOM 758 C CA . PRO A 1 103 ? -6.472 -16.617 0.331 1.00 83.25 103 PRO A CA 1
ATOM 759 C C . PRO A 1 103 ? -6.343 -16.111 -1.108 1.00 83.25 103 PRO A C 1
ATOM 761 O O . PRO A 1 103 ? -7.182 -15.364 -1.610 1.00 83.25 103 PRO A O 1
ATOM 764 N N . VAL A 1 104 ? -5.287 -16.562 -1.788 1.00 77.81 104 VAL A N 1
ATOM 765 C CA . VAL A 1 104 ? -4.983 -16.179 -3.180 1.00 77.81 104 VAL A CA 1
ATOM 766 C C . VAL A 1 104 ? -6.092 -16.564 -4.163 1.00 77.81 104 VAL A C 1
ATOM 768 O O . VAL A 1 104 ? -6.216 -15.956 -5.219 1.00 77.81 104 VAL A O 1
ATOM 771 N N . SER A 1 105 ? -6.914 -17.546 -3.799 1.00 78.56 105 SER A N 1
ATOM 772 C CA . SER A 1 105 ? -8.093 -17.982 -4.537 1.00 78.56 105 SER A CA 1
ATOM 773 C C . SER A 1 105 ? -9.302 -17.968 -3.611 1.00 78.56 105 SER A C 1
ATOM 775 O O . SER A 1 105 ? -9.268 -18.574 -2.539 1.00 78.56 105 SER A O 1
ATOM 777 N N . SER A 1 106 ? -10.374 -17.309 -4.041 1.00 76.44 106 SER A N 1
ATOM 778 C CA . SER A 1 106 ? -11.669 -17.305 -3.359 1.00 76.44 106 SER A CA 1
ATOM 779 C C . SER A 1 106 ? -12.776 -17.593 -4.371 1.00 76.44 106 SER A C 1
ATOM 781 O O . SER A 1 106 ? -12.642 -17.261 -5.548 1.00 76.44 106 SER A O 1
ATOM 783 N N . ARG A 1 107 ? -13.876 -18.198 -3.918 1.00 80.69 107 ARG A N 1
ATOM 784 C CA . ARG A 1 107 ? -15.094 -18.359 -4.718 1.00 80.69 107 ARG A CA 1
ATOM 785 C C . ARG A 1 107 ? -15.988 -17.138 -4.507 1.00 80.69 107 ARG A C 1
ATOM 787 O O . ARG A 1 107 ? -16.304 -16.822 -3.365 1.00 80.69 107 ARG A O 1
ATOM 794 N N . ALA A 1 108 ? -16.408 -16.489 -5.591 1.00 78.38 108 ALA A N 1
ATOM 795 C CA . ALA A 1 108 ? -17.477 -15.497 -5.529 1.00 78.38 108 ALA A CA 1
ATOM 796 C C . ALA A 1 108 ? -18.805 -16.194 -5.193 1.00 78.38 108 ALA A C 1
ATOM 798 O O . ALA A 1 108 ? -19.099 -17.273 -5.720 1.00 78.38 108 ALA A O 1
ATOM 799 N N . VAL A 1 109 ? -19.572 -15.597 -4.288 1.00 80.75 109 VAL A N 1
ATOM 800 C CA . VAL A 1 109 ? -20.909 -16.053 -3.904 1.00 80.75 109 VAL A CA 1
ATOM 801 C C . VAL A 1 109 ? -21.826 -14.844 -4.036 1.00 80.75 109 VAL A C 1
ATOM 803 O O . VAL A 1 109 ? -21.480 -13.777 -3.527 1.00 80.75 109 VAL A O 1
ATOM 806 N N 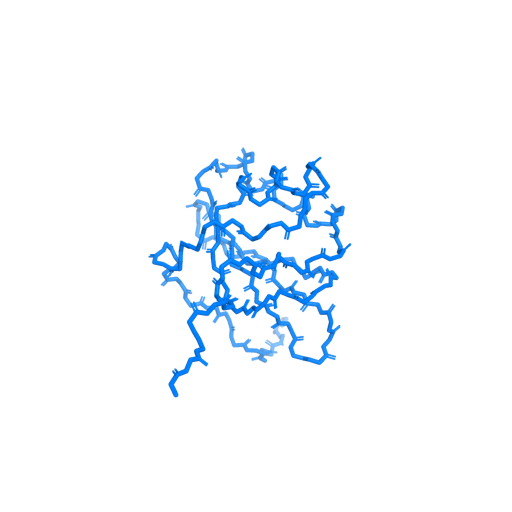. GLU A 1 110 ? -22.935 -15.017 -4.749 1.00 69.00 110 GLU A N 1
ATOM 807 C CA . GLU A 1 110 ? -23.993 -14.022 -4.970 1.00 69.00 110 GLU A CA 1
ATOM 808 C C . GLU A 1 110 ? -25.294 -14.502 -4.326 1.00 69.00 110 GLU A C 1
ATOM 810 O O . GLU A 1 110 ? -25.529 -15.736 -4.342 1.00 69.00 110 GLU A O 1
#

pLDDT: mean 90.45, std 15.13, range [33.88, 98.81]

InterPro domains:
  IPR058323 Domain of unknown function DUF8010 [PF26035] (17-87)

Secondary structure (DSSP, 8-state):
----SSTT-----B--HHHHHHHHHHHHHH-TT-EEEEEEETTTTEEEEEEE-TTS-EEEEEEEB--SSSEEEEHHHHHHHHHTT--PPPPP-GGG--SPPPPS------

=== Feature glossary ===
Reading guide. The protein is described through the following features:

Foldseek 3Di. A 3Di character summarizes, for each residue, the relative orientation of the Cα frame of its nearest spatial neighbor. Because it encodes fold topology rather than chemistry, 3Di alignments detect remote structural similarity that sequence alignment misses.

Contact-map, Ramachandran, and PAE plots. Plot images: a contact ma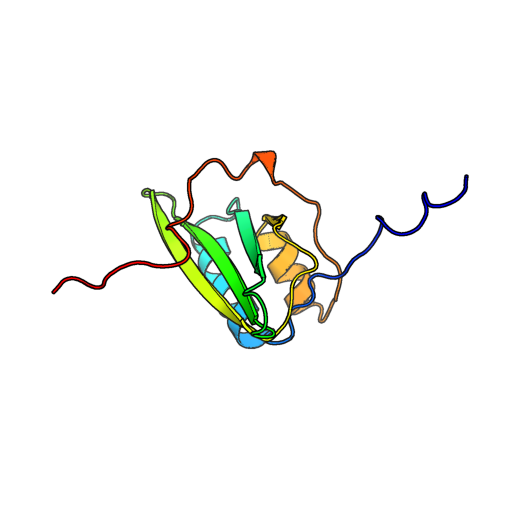p (which residues are close in 3D, as an N×N binary image), a Ramachandran scatter (backbone torsion angles, revealing secondary-structure composition at a glance), and — for AlphaFold structures — a PAE heatmap (pairwise prediction confidence).

Radius of gyration, Cα contacts, bounding box. Radius of gyration (Rg) is the root-mean-square distance of Cα atoms from their centroid — a single number for overall size and compactness. A globular domain of N residues has Rg ≈ 2.2·N^0.38 Å; an extended or disordered chain has a much larger Rg. The Cα contact count is the number of residue pairs whose Cα atoms are within 8 Å and are more than four positions apart in sequence — a standard proxy for tertiary packing density. The bounding box is the smallest axis-aligned box enclosing all Cα atoms.

Secondary structure (8-state, DSSP). Eight-state secondary structure (DSSP): H is the canonical α-helix, G the tighter 3₁₀-helix, I the wider π-helix; E/B are β-structure, T and S are turns and bends, and '-' is everything else. DSSP derives these from the pattern of main-chain N–H···O=C hydrogen bonds, not from the sequence.

B-factor. B-factor (Debye–Waller factor) reflects atomic displacement in the crystal lattice. It is an experimental observable (units Å²), not a prediction; low values mean the atom is pinned down, high values mean it moves or is heterogeneous across the crystal.

pLDDT. pLDDT is the predicted lDDT-Cα score: AlphaFold's confidence that the local environment of each residue (all inter-atomic distances within 15 Å) is correctly placed. It is a per-residue number between 0 and 100, with higher meaning more reliable.

Nearest PDB structures. Nearest PDB neighbors are the top structural matches found by Foldseek when searching this structure against the entire Protein Data Bank. Each hit reports a TM-score (0 to 1; >0.5 almost always implies the same fold) and an E-value. These are *structural* homologs — they may share no detectable sequence similarity.

Solvent-accessible surface area. Accessible surface area quantifies burial. A residue with SASA near zero is packed into the hydrophobic core; one with SASA >100 Å² sits on the surface. Computed here via the Shrake–Rupley numerical algorithm with a 1.4 Å probe.

Rendered structure images. Structure images are PyMOL renders from six orthogonal camera directions. Cartoon representation draws helices as coils and strands as arrows; sticks shows the backbone as bonds; surface shows the solvent-excluded envelope. Rainbow coloring maps sequence position to hue (blue→red, N→C); chain coloring assigns a distinct color per polypeptide.

Backbone torsions (φ/ψ). φ (phi) and ψ (psi) are the two rotatable backbone dihedrals per residue: φ is the C(i-1)–N–Cα–C torsion, ψ is the N–Cα–C–N(i+1) torsion, both in degrees on (−180°, 180°]. α-helical residues cluster near (−60°, −45°); β-strand residues near (−120°, +130°). A Ramachandran plot is simply a scatter of (φ, ψ) for every residue.

Predicted aligned error. Predicted Aligned Error (PAE) is an AlphaFold confidence matrix: entry (i, j) is the expected error in the position of residue j, in ångströms, when the prediction is superimposed on the true structure at residue i. Low PAE within a block of residues means that block is internally rigid and well-predicted; high PAE between two blocks means their relative placement is uncertain even if each block individually is confident.

mmCIF coordinates. Structure coordinates are given as an mmCIF _a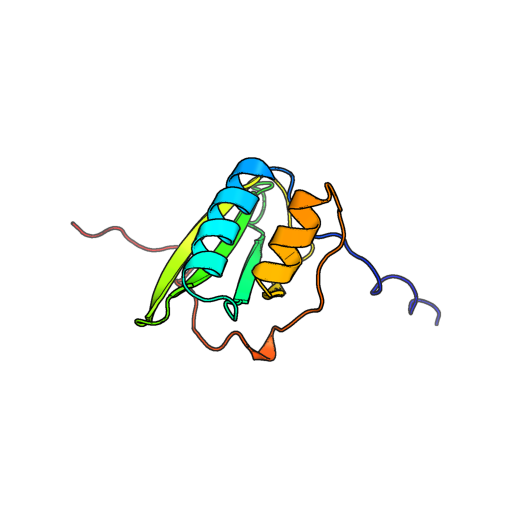tom_site loop: one row per atom with element, residue name, chain id, sequence number, and x/y/z position in Å. Only the four main-chain atoms per residue are included here; side chains are omitted to keep the record compact.

InterPro / GO / CATH / organism. Database cross-references. InterPro integrates a dozen domain/family signature databases into unified entries with residue-range hits. GO terms attach function/process/location labels with evidence codes. CATH codes position the fold in a four-level structural taxonomy. Organism is the NCBI-taxonomy species name.

Secondary structure (3-state, P-SEA). SS3 is a coarse helix/strand/coil call (letters a/b/c) made by the P-SEA algorithm from inter-Cα distances and dihedrals. It is less detailed than DSSP but needs only Cα positions.

Sequence. Sequence gives the chain of amino acids in standard one-letter code (A=alanine, C=cysteine, …, Y=tyrosine), read N→C. It is the only feature that is directly encoded by the gene; all structural features are derived from the folded form of this sequence.